Protein AF-A0A1C6T6T1-F1 (afdb_monomer_lite)

Organism: NCBI:txid145854

Foldseek 3Di:
DDDDDDDDDDDDPDPVVVLVVLVVCCVVCVVPPVDDSQPDFDDDPVCPVDTHRQCAQDQDPPRDGFGHGDPDPDDGD

pLDDT: mean 83.45, std 6.28, range [44.69, 92.62]

Secondary structure (DSSP, 8-state):
------------SSHHHHHHHHHHHHHHHTT-TT--GGG-EEEETTEEEEEEESB--PBPGGG-B--SBTT-SSS--

Radius of gyration: 13.55 Å; chai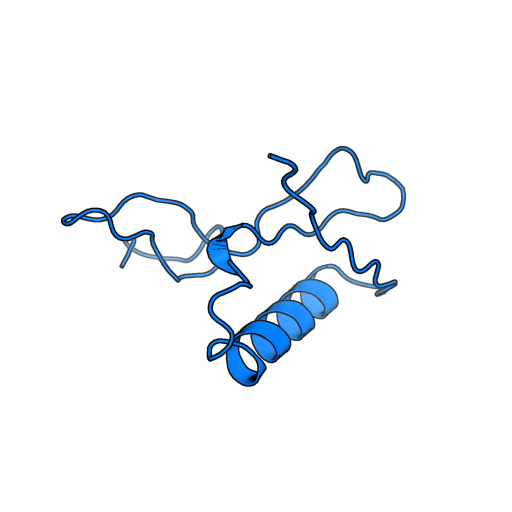ns: 1; bounding box: 34×28×34 Å

Sequence (77 aa):
MGRWVLHLPVALPRRVDAVVLVVALRDSLGHVPALDFGEATVSAEDDQSRRTRVWCDARLGGGQRCELPLAHDGGCR

Structure (mmCIF, N/CA/C/O backbone):
data_AF-A0A1C6T6T1-F1
#
_entry.id   AF-A0A1C6T6T1-F1
#
loop_
_atom_site.group_PDB
_atom_site.id
_atom_site.type_symbol
_atom_site.label_atom_id
_atom_site.label_alt_id
_atom_site.label_comp_id
_atom_site.label_asym_id
_atom_site.label_entity_id
_atom_site.label_seq_id
_atom_site.pdbx_PDB_ins_code
_atom_site.Cartn_x
_atom_site.Cartn_y
_atom_site.Cartn_z
_atom_site.occupancy
_atom_site.B_iso_or_equiv
_atom_site.auth_seq_id
_atom_site.auth_comp_id
_atom_site.auth_asym_id
_atom_site.auth_atom_id
_atom_site.pdbx_PDB_model_num
ATOM 1 N N . MET A 1 1 ? -18.728 -13.521 14.061 1.00 44.69 1 MET A N 1
ATOM 2 C CA . MET A 1 1 ? -19.008 -12.589 12.943 1.00 44.69 1 MET A CA 1
ATOM 3 C C . MET A 1 1 ? -17.806 -12.623 12.010 1.00 44.69 1 MET A C 1
ATOM 5 O O . MET A 1 1 ? -16.689 -12.561 12.506 1.00 44.69 1 MET A O 1
ATOM 9 N N . GLY A 1 2 ? -18.013 -12.860 10.713 1.00 74.44 2 GLY A N 1
ATOM 10 C CA . GLY A 1 2 ? -16.923 -13.113 9.764 1.00 74.44 2 GLY A CA 1
ATOM 11 C C . GLY A 1 2 ? -16.236 -11.828 9.307 1.00 74.44 2 GLY A C 1
ATOM 12 O O . GLY A 1 2 ? -16.911 -10.867 8.952 1.00 74.44 2 GLY A O 1
ATOM 13 N N . ARG A 1 3 ? -14.900 -11.822 9.306 1.00 81.06 3 ARG A N 1
ATOM 14 C CA . ARG A 1 3 ? -14.086 -10.820 8.605 1.00 81.06 3 ARG A CA 1
ATOM 15 C C . ARG A 1 3 ? -13.779 -11.350 7.207 1.00 81.06 3 ARG A C 1
ATOM 17 O O . ARG A 1 3 ? -13.330 -12.487 7.082 1.00 81.06 3 ARG A O 1
ATOM 24 N N . TRP A 1 4 ? -14.010 -10.540 6.185 1.00 78.69 4 TRP A N 1
ATOM 25 C CA . TRP A 1 4 ? -13.704 -10.876 4.795 1.00 78.69 4 TRP A CA 1
ATOM 26 C C . TRP A 1 4 ? -12.592 -9.953 4.310 1.00 78.69 4 TRP A C 1
ATOM 28 O O . TRP A 1 4 ? -12.584 -8.772 4.651 1.00 78.69 4 TRP A O 1
ATOM 38 N N . VAL A 1 5 ? -11.630 -10.498 3.568 1.00 78.88 5 VAL A N 1
ATOM 39 C CA . VAL A 1 5 ? -10.467 -9.757 3.066 1.00 78.88 5 VAL A CA 1
ATOM 40 C C . VAL A 1 5 ? -10.492 -9.797 1.547 1.00 78.88 5 VAL A C 1
ATOM 42 O O . VAL A 1 5 ? -10.687 -10.858 0.956 1.00 78.88 5 VAL A O 1
ATOM 45 N N . LEU A 1 6 ? -10.299 -8.636 0.927 1.00 78.50 6 LEU A N 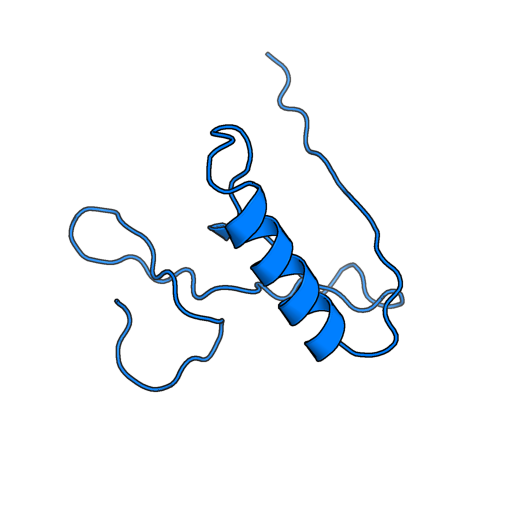1
ATOM 46 C CA . LEU A 1 6 ? -10.169 -8.509 -0.516 1.00 78.50 6 LEU A CA 1
ATOM 47 C C . LEU A 1 6 ? -8.701 -8.710 -0.911 1.00 78.50 6 LEU A C 1
ATOM 49 O O . LEU A 1 6 ? -7.829 -7.963 -0.472 1.00 78.50 6 LEU A O 1
ATOM 53 N N . HIS A 1 7 ? -8.440 -9.703 -1.759 1.00 78.75 7 HIS A N 1
ATOM 54 C CA . HIS A 1 7 ? -7.146 -9.904 -2.406 1.00 78.75 7 HIS A CA 1
ATOM 55 C C . HIS A 1 7 ? -7.302 -9.635 -3.900 1.00 78.75 7 HIS A C 1
ATOM 57 O O . HIS A 1 7 ? -8.029 -10.355 -4.580 1.00 78.75 7 HIS A O 1
ATOM 63 N N . LEU A 1 8 ? -6.625 -8.602 -4.402 1.00 79.06 8 LEU A N 1
ATOM 64 C CA . LEU A 1 8 ? -6.616 -8.257 -5.820 1.00 79.06 8 LEU A CA 1
ATOM 65 C C . LEU A 1 8 ? -5.222 -8.545 -6.400 1.00 79.06 8 LEU A C 1
ATOM 67 O O . LEU A 1 8 ? -4.320 -7.726 -6.220 1.00 79.06 8 LEU A O 1
ATOM 71 N N . PRO A 1 9 ? -5.003 -9.711 -7.037 1.00 79.75 9 PRO A N 1
ATOM 72 C CA . PRO A 1 9 ? -3.730 -10.010 -7.678 1.00 79.75 9 PRO A CA 1
ATOM 73 C C . PRO A 1 9 ? -3.548 -9.138 -8.924 1.00 79.75 9 PRO A C 1
ATOM 75 O O . PRO A 1 9 ? -4.468 -8.969 -9.724 1.00 79.75 9 PRO A O 1
ATOM 78 N N . VAL A 1 10 ? -2.342 -8.605 -9.093 1.00 82.94 10 VAL A N 1
ATOM 79 C CA . VAL A 1 10 ? -1.921 -7.846 -10.274 1.00 82.94 10 VAL A CA 1
ATOM 80 C C . VAL A 1 10 ? -0.575 -8.391 -10.741 1.00 82.94 10 VAL A C 1
ATOM 82 O O . VAL A 1 10 ? 0.316 -8.608 -9.922 1.00 82.94 10 VAL A O 1
ATOM 85 N N . ALA A 1 11 ? -0.425 -8.623 -12.045 1.00 85.06 11 ALA A N 1
ATOM 86 C CA . ALA A 1 11 ? 0.822 -9.093 -12.643 1.00 85.06 11 ALA A CA 1
ATOM 87 C C . ALA A 1 11 ? 1.545 -7.903 -13.281 1.00 85.06 11 ALA A C 1
ATOM 89 O O . ALA A 1 11 ? 1.120 -7.383 -14.313 1.00 85.06 11 ALA A O 1
ATOM 90 N N . LEU A 1 12 ? 2.615 -7.440 -12.635 1.00 87.56 12 LEU A N 1
ATOM 91 C CA . LEU A 1 12 ? 3.427 -6.318 -13.102 1.00 87.56 12 LEU A CA 1
ATOM 92 C C . LEU A 1 12 ? 4.897 -6.744 -13.171 1.00 87.56 12 LEU A C 1
ATOM 94 O O . LEU A 1 12 ? 5.384 -7.389 -12.243 1.00 87.56 12 LEU A O 1
ATOM 98 N N . PRO A 1 13 ? 5.631 -6.369 -14.234 1.00 84.94 13 PRO A N 1
ATOM 99 C CA . PRO A 1 13 ? 6.977 -6.885 -14.482 1.00 84.94 13 PRO A CA 1
ATOM 100 C C . PRO A 1 13 ? 8.028 -6.351 -13.498 1.00 84.94 13 PRO A C 1
ATOM 102 O O . PRO A 1 13 ? 9.132 -6.886 -13.427 1.00 84.94 13 PRO A O 1
ATOM 105 N N . ARG A 1 14 ? 7.729 -5.276 -12.755 1.00 85.44 14 ARG A N 1
ATOM 106 C CA . ARG A 1 14 ? 8.660 -4.660 -11.801 1.00 85.44 14 ARG A CA 1
ATOM 107 C C . ARG A 1 14 ? 7.947 -4.258 -10.516 1.00 85.44 14 ARG A C 1
ATOM 109 O O . ARG A 1 14 ? 6.856 -3.695 -10.543 1.00 85.44 14 ARG A O 1
ATOM 116 N N . ARG A 1 15 ? 8.633 -4.418 -9.380 1.00 84.38 15 ARG A N 1
ATOM 117 C CA . ARG A 1 15 ? 8.136 -3.996 -8.055 1.00 84.38 15 ARG A CA 1
ATOM 118 C C . ARG A 1 15 ? 7.775 -2.508 -7.997 1.00 84.38 15 ARG A C 1
ATOM 120 O O . ARG A 1 15 ? 6.811 -2.147 -7.333 1.00 84.38 15 ARG A O 1
ATOM 127 N N . VAL A 1 16 ? 8.533 -1.651 -8.683 1.00 86.06 16 VAL A N 1
ATOM 128 C CA . VAL A 1 16 ? 8.253 -0.207 -8.717 1.00 86.06 16 VAL A CA 1
ATOM 129 C C . VAL A 1 16 ? 6.894 0.098 -9.353 1.00 86.06 16 VAL A C 1
ATOM 131 O O . VAL A 1 16 ? 6.178 0.952 -8.846 1.00 86.06 16 VAL A O 1
ATOM 134 N N . ASP A 1 17 ? 6.491 -0.655 -10.382 1.00 88.75 17 ASP A N 1
ATOM 135 C CA . ASP A 1 17 ? 5.189 -0.482 -11.036 1.00 88.75 17 ASP A CA 1
ATOM 136 C C . ASP A 1 17 ? 4.047 -0.868 -10.091 1.00 88.75 17 ASP A C 1
ATOM 138 O O . ASP A 1 17 ? 3.031 -0.179 -10.025 1.00 88.75 17 ASP A O 1
ATOM 142 N N . ALA A 1 18 ? 4.242 -1.926 -9.296 1.00 88.25 18 ALA A N 1
ATOM 143 C CA . ALA A 1 18 ? 3.283 -2.326 -8.269 1.00 88.25 18 ALA A CA 1
ATOM 144 C C . ALA A 1 18 ? 3.128 -1.261 -7.175 1.00 88.25 18 ALA A C 1
ATOM 146 O O . ALA A 1 18 ? 2.009 -0.979 -6.752 1.00 88.25 18 ALA A O 1
ATOM 147 N N . VAL A 1 19 ? 4.226 -0.626 -6.751 1.00 86.69 19 VAL A N 1
ATOM 148 C CA . VAL A 1 19 ? 4.175 0.486 -5.787 1.00 86.69 19 VAL A CA 1
ATOM 149 C C . VAL A 1 19 ? 3.439 1.690 -6.377 1.00 86.69 19 VAL A C 1
ATOM 151 O O . VAL A 1 19 ? 2.557 2.230 -5.716 1.00 86.69 19 VAL A O 1
ATOM 154 N N . VAL A 1 20 ? 3.746 2.081 -7.619 1.00 90.25 20 VAL A N 1
ATOM 155 C CA . VAL A 1 20 ? 3.068 3.198 -8.304 1.00 90.25 20 VAL A CA 1
ATOM 156 C C . VAL A 1 20 ? 1.563 2.949 -8.410 1.00 90.25 20 VAL A C 1
ATOM 158 O O . VAL A 1 20 ? 0.775 3.836 -8.086 1.00 90.25 20 VAL A O 1
ATOM 161 N N . LEU A 1 21 ? 1.152 1.738 -8.800 1.00 90.81 21 LEU A N 1
ATOM 162 C CA . LEU A 1 21 ? -0.264 1.380 -8.875 1.00 90.81 21 LEU A CA 1
ATOM 163 C C . LEU A 1 21 ? -0.944 1.462 -7.502 1.00 90.81 21 LEU A C 1
ATOM 165 O O . LEU A 1 21 ? -2.030 2.021 -7.386 1.00 90.81 21 LEU A O 1
ATOM 169 N N . VAL A 1 22 ? -0.311 0.929 -6.457 1.00 89.56 22 VAL A N 1
ATOM 170 C CA . VAL A 1 22 ? -0.869 0.939 -5.099 1.00 89.56 22 VAL A CA 1
ATOM 171 C C . VAL A 1 22 ? -1.005 2.365 -4.546 1.00 89.56 22 VAL A C 1
ATOM 173 O O . VAL A 1 22 ? -2.002 2.662 -3.888 1.00 89.56 22 VAL A O 1
ATOM 176 N N . VAL A 1 23 ? -0.071 3.269 -4.861 1.00 89.19 23 VAL A N 1
ATOM 177 C CA . VAL A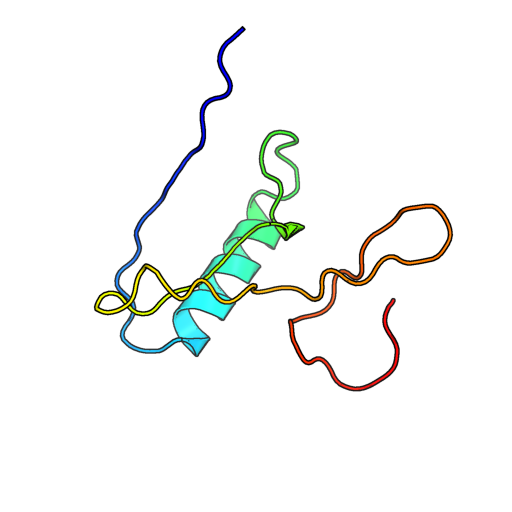 1 23 ? -0.198 4.701 -4.534 1.00 89.19 23 VAL A CA 1
ATOM 178 C C . VAL A 1 23 ? -1.374 5.331 -5.283 1.00 89.19 23 VAL A C 1
ATOM 180 O O . VAL A 1 23 ? -2.225 5.948 -4.651 1.00 89.19 23 VAL A O 1
ATOM 183 N N . ALA A 1 24 ? -1.500 5.098 -6.593 1.00 92.38 24 ALA A N 1
ATOM 184 C CA . ALA A 1 24 ? -2.620 5.625 -7.377 1.00 92.38 24 ALA A CA 1
ATOM 185 C C . ALA A 1 24 ? -3.987 5.116 -6.876 1.00 92.38 24 ALA A C 1
ATOM 187 O O . ALA A 1 24 ? -4.969 5.863 -6.861 1.00 92.38 24 ALA A O 1
ATOM 188 N N . LEU A 1 25 ? -4.056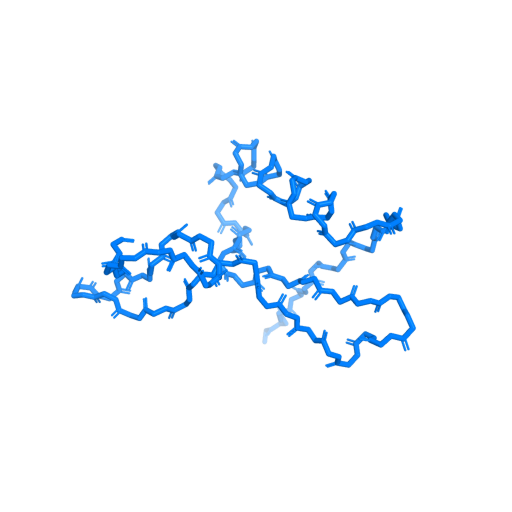 3.856 -6.430 1.00 91.12 25 LEU A N 1
ATOM 189 C CA . LEU A 1 25 ? -5.246 3.291 -5.793 1.00 91.12 25 LEU A CA 1
ATOM 190 C C . LEU A 1 25 ? -5.548 3.970 -4.454 1.00 91.12 25 LEU A C 1
ATOM 192 O O . LEU A 1 25 ? -6.709 4.297 -4.216 1.00 91.12 25 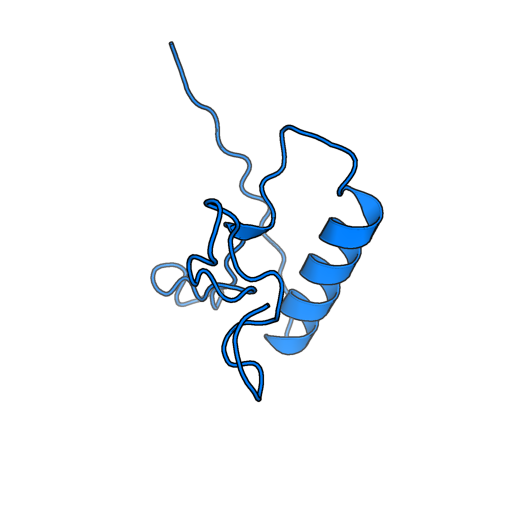LEU A O 1
ATOM 196 N N . ARG A 1 26 ? -4.535 4.216 -3.610 1.00 89.19 26 ARG A N 1
ATOM 197 C CA . ARG A 1 26 ? -4.704 4.959 -2.350 1.00 89.19 26 ARG A CA 1
ATOM 198 C C . ARG A 1 26 ? -5.243 6.363 -2.609 1.00 89.19 26 ARG A C 1
ATOM 200 O O . ARG A 1 26 ? -6.207 6.758 -1.962 1.00 89.19 26 ARG A O 1
ATOM 207 N N . ASP A 1 27 ? -4.677 7.081 -3.572 1.00 90.00 27 ASP A N 1
ATOM 208 C CA . ASP A 1 27 ? -5.098 8.448 -3.897 1.00 90.00 27 ASP A CA 1
ATOM 209 C C . ASP A 1 27 ? -6.531 8.485 -4.452 1.00 90.00 27 ASP A C 1
ATOM 211 O O . ASP A 1 27 ? -7.315 9.372 -4.117 1.00 90.00 27 ASP A O 1
ATOM 215 N N . SER A 1 28 ? -6.910 7.486 -5.255 1.00 92.62 28 SER A N 1
ATOM 216 C CA . SER A 1 28 ? -8.247 7.407 -5.860 1.00 92.62 28 SER A CA 1
ATOM 217 C C . SER A 1 28 ? -9.322 6.926 -4.880 1.00 92.62 28 SER A C 1
ATOM 219 O O . SER A 1 28 ? -10.462 7.388 -4.927 1.00 92.62 28 SER A O 1
ATOM 221 N N . LEU A 1 29 ? -8.984 5.979 -4.001 1.00 92.62 29 LEU A N 1
ATOM 222 C CA . LEU A 1 29 ? -9.936 5.253 -3.153 1.00 92.62 29 LEU A CA 1
ATOM 223 C C . LEU A 1 29 ? -9.772 5.541 -1.657 1.00 92.62 29 LEU A C 1
ATOM 225 O O . LEU A 1 29 ? -10.461 4.923 -0.850 1.00 92.62 29 LEU A O 1
ATOM 229 N N . GLY A 1 30 ? -8.920 6.488 -1.260 1.00 87.44 30 GLY A N 1
ATOM 230 C CA . GLY A 1 30 ? -8.709 6.853 0.147 1.00 87.44 30 GLY A CA 1
ATOM 231 C C . GLY A 1 30 ? -9.969 7.356 0.864 1.00 87.44 30 GLY A C 1
ATOM 232 O O . GLY A 1 30 ? -10.016 7.388 2.088 1.00 87.44 30 GLY A O 1
ATOM 233 N N . HIS A 1 31 ? -11.017 7.699 0.112 1.00 88.31 31 HIS A N 1
ATOM 234 C CA . HIS A 1 31 ? -12.335 8.054 0.637 1.00 88.31 31 HIS A CA 1
ATOM 235 C C . HIS A 1 31 ? -13.185 6.839 1.059 1.00 88.31 31 HIS A C 1
ATOM 237 O O . HIS A 1 31 ? -14.248 7.030 1.647 1.00 88.31 31 HIS A O 1
ATOM 243 N N . VAL A 1 32 ? -12.765 5.605 0.751 1.00 90.06 32 VAL A N 1
ATOM 244 C CA . VAL A 1 32 ? -13.488 4.369 1.083 1.00 90.06 32 VAL A CA 1
ATOM 245 C C . VAL A 1 32 ? -13.016 3.850 2.450 1.00 90.06 32 VAL A C 1
ATOM 247 O O . VAL A 1 32 ? -11.932 3.274 2.533 1.00 90.06 32 VAL A O 1
ATOM 250 N N . PRO A 1 33 ? -13.822 3.947 3.528 1.00 82.56 33 PRO A N 1
ATOM 251 C CA . PRO A 1 33 ? -13.359 3.639 4.890 1.00 82.56 33 PRO A CA 1
ATOM 252 C C . PRO A 1 33 ? -13.019 2.163 5.133 1.00 82.56 33 PRO A C 1
ATOM 254 O O . PRO A 1 33 ? -12.371 1.826 6.117 1.00 82.56 33 PRO A O 1
ATOM 257 N N . ALA A 1 34 ? -13.492 1.269 4.261 1.00 84.50 34 ALA A N 1
ATOM 258 C CA . ALA A 1 34 ? -13.228 -0.164 4.351 1.00 84.50 34 ALA A CA 1
ATOM 259 C C . ALA A 1 34 ? -11.827 -0.560 3.844 1.00 84.50 34 ALA A C 1
ATOM 261 O O . ALA A 1 34 ? -11.415 -1.701 4.057 1.00 84.50 34 ALA A O 1
ATOM 262 N N . LEU A 1 35 ? -11.117 0.340 3.152 1.00 84.12 35 LEU A N 1
ATOM 263 C CA . LEU A 1 35 ? -9.791 0.077 2.597 1.00 84.12 35 LEU A CA 1
ATOM 264 C C . LEU A 1 35 ? -8.709 0.652 3.513 1.00 84.12 35 LEU A C 1
ATOM 266 O O . LEU A 1 35 ? -8.497 1.861 3.559 1.00 84.12 35 LEU A O 1
ATOM 270 N N . ASP A 1 36 ? -7.987 -0.229 4.203 1.00 84.06 36 ASP A N 1
ATOM 271 C CA . ASP A 1 36 ? -6.765 0.140 4.916 1.00 84.06 36 ASP A CA 1
ATOM 272 C C . ASP A 1 36 ? -5.562 -0.028 3.987 1.00 84.06 36 ASP A C 1
ATOM 274 O O . ASP A 1 36 ? -4.992 -1.113 3.844 1.00 84.06 36 ASP A O 1
ATOM 278 N N . PHE A 1 37 ? -5.190 1.065 3.324 1.00 83.94 37 PHE A N 1
ATOM 279 C CA . PHE A 1 37 ? -3.999 1.075 2.486 1.00 83.94 37 PHE A CA 1
ATOM 280 C C . PHE A 1 37 ? -2.716 0.930 3.314 1.00 83.94 37 PHE A C 1
ATOM 282 O O . PHE A 1 37 ? -1.769 0.347 2.808 1.00 83.94 37 PHE A O 1
ATOM 289 N N . GLY A 1 38 ? -2.667 1.325 4.592 1.00 77.88 38 GLY A N 1
ATOM 290 C CA . GLY A 1 38 ? -1.471 1.143 5.431 1.00 77.88 38 GLY A CA 1
ATOM 291 C C . GLY A 1 38 ? -1.024 -0.322 5.546 1.00 77.88 38 GLY A C 1
ATOM 292 O O . GLY A 1 38 ? 0.164 -0.612 5.691 1.00 77.88 38 GLY A O 1
ATOM 293 N N . GLU A 1 39 ? -1.959 -1.256 5.382 1.00 81.94 39 GLU A N 1
ATOM 294 C CA . GLU A 1 39 ? -1.706 -2.697 5.406 1.00 81.94 39 GLU A CA 1
ATOM 295 C C . GLU A 1 39 ? -1.389 -3.304 4.023 1.00 81.94 39 GLU A C 1
ATOM 297 O O . GLU A 1 39 ? -1.196 -4.521 3.910 1.00 81.94 39 GLU A O 1
ATOM 302 N N . ALA A 1 40 ? -1.304 -2.506 2.949 1.00 83.12 40 ALA A N 1
ATOM 303 C CA . ALA A 1 40 ? -1.026 -3.064 1.629 1.00 83.12 40 ALA A CA 1
ATOM 304 C C . ALA A 1 40 ? 0.404 -3.606 1.523 1.00 83.12 40 ALA A C 1
ATOM 306 O O . ALA A 1 40 ? 1.397 -3.013 1.967 1.00 83.12 40 ALA A O 1
ATOM 307 N N . THR A 1 41 ? 0.498 -4.757 0.868 1.00 83.56 41 THR A N 1
ATOM 308 C CA . THR A 1 41 ? 1.743 -5.489 0.668 1.00 83.56 41 THR A CA 1
ATOM 309 C C . THR A 1 41 ? 1.906 -5.865 -0.797 1.00 83.56 41 THR A C 1
ATOM 311 O O . THR A 1 41 ? 0.934 -6.129 -1.499 1.00 83.56 41 THR A O 1
ATOM 314 N N . VAL A 1 42 ? 3.154 -5.899 -1.252 1.00 81.31 42 VAL A N 1
ATOM 315 C CA . VAL A 1 42 ? 3.574 -6.359 -2.575 1.00 81.31 42 VAL A CA 1
ATOM 316 C C . VAL A 1 42 ? 4.487 -7.561 -2.377 1.00 81.31 42 VAL A C 1
ATOM 318 O O . VAL A 1 42 ? 5.362 -7.548 -1.511 1.00 81.31 42 VAL A O 1
ATOM 321 N N . SER A 1 43 ? 4.289 -8.591 -3.189 1.00 80.31 43 SER A N 1
ATOM 322 C CA . SER A 1 43 ? 5.124 -9.797 -3.207 1.00 80.31 43 SER A CA 1
ATOM 323 C C . SER A 1 43 ? 5.503 -10.104 -4.650 1.00 80.31 43 SER A C 1
ATOM 325 O O . SER A 1 43 ? 4.801 -9.670 -5.566 1.00 80.31 43 SER A O 1
ATOM 327 N N . ALA A 1 44 ? 6.592 -10.839 -4.854 1.00 78.69 44 ALA A N 1
ATOM 328 C CA . ALA A 1 44 ? 6.848 -11.442 -6.156 1.00 78.69 44 ALA A CA 1
ATOM 329 C C . ALA A 1 44 ? 5.830 -12.575 -6.395 1.00 78.69 44 ALA A C 1
ATOM 331 O O . ALA A 1 44 ? 5.356 -13.193 -5.438 1.00 78.69 44 ALA A O 1
ATOM 332 N N . GLU A 1 45 ? 5.450 -12.818 -7.649 1.00 74.19 45 GLU A N 1
ATOM 333 C CA . GLU A 1 45 ? 4.434 -13.826 -7.998 1.00 74.19 45 GLU A CA 1
ATOM 334 C C . GLU A 1 45 ? 4.862 -15.243 -7.588 1.00 74.19 45 GLU A C 1
ATOM 336 O O . GLU A 1 45 ? 4.044 -16.030 -7.107 1.00 74.19 45 GLU A O 1
ATOM 341 N N . ASP A 1 46 ? 6.154 -15.526 -7.730 1.00 76.12 46 ASP A N 1
ATOM 342 C CA . ASP A 1 46 ? 6.838 -16.767 -7.378 1.00 76.12 46 ASP A CA 1
ATOM 343 C C . ASP A 1 46 ? 7.164 -16.882 -5.877 1.00 76.12 46 ASP A C 1
ATOM 345 O O . ASP A 1 46 ? 7.499 -17.967 -5.403 1.00 76.12 46 ASP A O 1
ATOM 349 N N . ASP A 1 47 ? 7.007 -15.799 -5.107 1.00 77.81 47 ASP A N 1
ATOM 350 C CA . ASP A 1 47 ? 7.237 -15.770 -3.660 1.00 77.81 47 ASP A CA 1
ATOM 351 C C . ASP A 1 47 ? 6.175 -14.945 -2.914 1.00 77.81 47 ASP A C 1
ATOM 353 O O . ASP A 1 47 ? 6.445 -13.955 -2.227 1.00 77.81 47 ASP A O 1
ATOM 357 N N . GLN A 1 48 ? 4.920 -15.390 -3.012 1.00 74.81 48 GLN A N 1
ATOM 358 C CA . GLN A 1 48 ? 3.777 -14.765 -2.327 1.00 74.81 48 GLN A CA 1
ATOM 359 C C . GLN A 1 48 ? 3.839 -14.884 -0.795 1.00 74.81 48 GLN A C 1
ATOM 361 O O . GLN A 1 48 ? 3.059 -14.242 -0.079 1.00 74.81 48 GLN A O 1
ATOM 366 N N . SER A 1 49 ? 4.754 -15.713 -0.282 1.00 76.06 49 SER A N 1
ATOM 367 C CA . SER A 1 49 ? 5.037 -15.826 1.148 1.00 76.06 49 SER A CA 1
ATOM 368 C C . SER A 1 49 ? 5.794 -14.598 1.669 1.00 76.06 49 SER A C 1
ATOM 370 O O . SER A 1 49 ? 5.589 -14.179 2.812 1.00 76.06 49 SER A O 1
ATOM 372 N N . ARG A 1 50 ? 6.599 -13.953 0.813 1.00 77.75 50 ARG A N 1
ATOM 373 C CA . ARG A 1 50 ? 7.362 -12.745 1.135 1.00 77.75 50 ARG A CA 1
ATOM 374 C C . ARG A 1 50 ? 6.612 -11.472 0.768 1.00 77.75 50 ARG A C 1
ATOM 376 O O . ARG A 1 50 ? 6.894 -10.787 -0.215 1.00 77.75 50 ARG A O 1
ATOM 383 N N . ARG A 1 51 ? 5.690 -11.109 1.654 1.00 80.31 51 ARG A N 1
ATOM 384 C CA . ARG A 1 51 ? 4.931 -9.857 1.592 1.00 80.31 51 ARG A CA 1
ATOM 385 C C . ARG A 1 51 ? 5.767 -8.686 2.091 1.00 80.31 51 ARG A C 1
ATOM 387 O O . ARG A 1 51 ? 6.063 -8.579 3.277 1.00 80.31 51 ARG A O 1
ATOM 394 N N . THR A 1 52 ? 6.109 -7.776 1.188 1.00 81.62 52 THR A N 1
ATOM 395 C CA . THR A 1 52 ? 6.775 -6.513 1.518 1.00 81.62 52 THR A CA 1
ATOM 396 C C . THR A 1 52 ? 5.730 -5.417 1.660 1.00 81.62 52 THR A C 1
ATOM 398 O O . THR A 1 52 ? 4.954 -5.193 0.736 1.00 81.62 52 THR A O 1
ATOM 401 N N . ARG A 1 53 ? 5.694 -4.706 2.789 1.00 84.12 53 ARG A N 1
ATOM 402 C CA . ARG A 1 53 ? 4.798 -3.549 2.948 1.00 84.12 53 ARG A CA 1
ATOM 403 C C . ARG A 1 53 ? 5.177 -2.413 2.000 1.00 84.12 53 ARG A C 1
ATOM 405 O O . ARG A 1 53 ? 6.346 -2.244 1.654 1.00 84.12 53 ARG A O 1
ATOM 412 N N . VAL A 1 54 ? 4.177 -1.653 1.563 1.00 85.25 54 VAL A N 1
ATOM 413 C CA . VAL A 1 54 ? 4.393 -0.491 0.685 1.00 85.25 54 VAL A CA 1
ATOM 414 C C . VAL A 1 54 ? 4.707 0.764 1.496 1.00 85.25 54 VAL A C 1
ATOM 416 O O . VAL A 1 54 ? 5.582 1.534 1.103 1.00 85.25 54 VAL A O 1
ATOM 419 N N . TRP A 1 55 ? 4.059 0.933 2.648 1.00 86.75 55 TRP A N 1
ATOM 420 C CA . TRP A 1 55 ? 4.251 2.067 3.550 1.00 86.75 55 TRP A CA 1
ATOM 421 C C . TRP A 1 55 ? 5.015 1.680 4.817 1.00 86.75 55 TRP A C 1
ATOM 423 O O . TRP A 1 55 ? 5.068 0.515 5.222 1.00 86.75 55 TRP A O 1
ATOM 433 N N . CYS A 1 56 ? 5.641 2.682 5.424 1.00 84.44 56 CYS A N 1
ATOM 434 C CA . CYS A 1 56 ? 6.237 2.600 6.743 1.00 84.44 56 CYS A CA 1
ATOM 435 C C . CYS A 1 56 ? 5.123 2.420 7.779 1.00 84.44 56 CYS A C 1
ATOM 437 O O . CYS A 1 56 ? 4.184 3.194 7.809 1.00 84.44 56 CYS A O 1
ATOM 439 N N . ASP A 1 57 ? 5.222 1.412 8.644 1.00 83.56 57 ASP A N 1
ATOM 440 C CA . ASP A 1 57 ? 4.190 1.127 9.655 1.00 83.56 57 ASP A CA 1
ATOM 441 C C . ASP A 1 57 ? 4.584 1.611 11.063 1.00 83.56 57 ASP A C 1
ATOM 443 O O . ASP A 1 57 ? 4.080 1.135 12.084 1.00 83.56 57 ASP A O 1
ATOM 447 N N . ALA A 1 58 ? 5.553 2.525 11.141 1.00 86.00 58 ALA A N 1
ATOM 448 C CA . ALA A 1 58 ? 6.027 3.047 12.413 1.00 86.00 58 ALA A CA 1
ATOM 449 C C . ALA A 1 58 ? 4.903 3.803 13.133 1.00 86.00 58 ALA A C 1
ATOM 451 O O . ALA A 1 58 ? 4.223 4.640 12.539 1.00 86.00 58 ALA A O 1
ATOM 452 N N . ARG A 1 59 ? 4.718 3.521 14.427 1.00 85.31 59 ARG A N 1
ATOM 453 C CA . ARG A 1 59 ? 3.753 4.240 15.267 1.00 85.31 59 ARG A CA 1
ATOM 454 C C . ARG A 1 59 ? 4.287 5.630 15.600 1.00 85.31 59 ARG A C 1
ATOM 456 O O . ARG A 1 59 ? 5.370 5.755 16.168 1.00 85.31 59 ARG A O 1
ATOM 463 N N . LEU A 1 60 ? 3.501 6.646 15.279 1.00 84.94 60 LEU A N 1
ATOM 464 C CA . LEU A 1 60 ? 3.724 8.036 15.646 1.00 84.94 60 LEU A CA 1
ATOM 465 C C . LEU A 1 60 ? 3.034 8.350 16.982 1.00 84.94 60 LEU A C 1
ATOM 467 O O . LEU A 1 60 ? 2.176 7.601 17.468 1.00 84.94 60 LEU A O 1
ATOM 471 N N . GLY A 1 61 ? 3.401 9.482 17.586 1.00 83.50 61 GLY A N 1
ATOM 472 C CA . GLY A 1 61 ? 2.677 10.017 18.740 1.00 83.50 61 GLY A CA 1
ATOM 473 C C . GLY A 1 61 ? 1.193 10.217 18.411 1.00 83.50 61 GLY A C 1
ATOM 474 O O . GLY A 1 61 ? 0.849 10.599 17.299 1.00 83.50 61 GLY A O 1
ATOM 475 N N . GLY A 1 62 ? 0.304 9.922 19.362 1.00 79.62 62 GLY A N 1
ATOM 476 C CA . GLY A 1 62 ? -1.147 10.027 19.147 1.00 79.62 62 GLY A CA 1
ATOM 477 C C . GLY A 1 62 ? -1.796 8.814 18.468 1.00 79.62 62 GLY A C 1
ATOM 478 O O . GLY A 1 62 ? -2.986 8.852 18.177 1.00 79.62 62 GLY A O 1
ATOM 479 N N . GLY A 1 63 ? -1.051 7.723 18.248 1.00 78.12 63 GLY A N 1
ATOM 480 C CA . GLY A 1 63 ? -1.599 6.460 17.732 1.00 78.12 63 GLY A CA 1
ATOM 481 C C . GLY A 1 63 ? -1.729 6.396 16.209 1.00 78.12 63 GLY A C 1
ATOM 482 O O . GLY A 1 63 ? -2.202 5.389 15.684 1.00 78.12 63 GLY A O 1
ATOM 483 N N . GLN A 1 64 ? -1.278 7.434 15.504 1.00 82.62 64 GLN A N 1
ATOM 484 C CA . GLN A 1 64 ? -1.169 7.433 14.049 1.00 82.62 64 GLN A CA 1
ATOM 485 C C . GLN A 1 64 ? -0.007 6.539 13.594 1.00 82.62 64 GLN A C 1
ATOM 487 O O . GLN A 1 64 ? 0.902 6.223 14.366 1.00 82.62 64 GLN A O 1
ATOM 492 N N . ARG A 1 65 ? -0.036 6.113 12.333 1.00 86.81 65 ARG A N 1
ATOM 493 C CA . ARG A 1 65 ? 1.060 5.389 11.679 1.00 86.81 65 ARG A CA 1
ATOM 494 C C . ARG A 1 65 ? 1.701 6.306 10.643 1.00 86.81 65 ARG A C 1
ATOM 496 O O . ARG A 1 65 ? 1.017 7.161 10.093 1.00 86.81 65 ARG A O 1
ATOM 503 N N . CYS A 1 66 ? 2.998 6.129 10.412 1.00 87.06 66 CYS A N 1
ATOM 504 C CA . CYS A 1 66 ? 3.719 6.827 9.354 1.00 87.06 66 CYS A CA 1
ATOM 505 C C . CYS A 1 66 ? 3.031 6.583 8.009 1.00 87.06 66 CYS A C 1
ATOM 507 O O . CYS A 1 66 ? 2.635 5.464 7.698 1.00 87.06 66 CYS A O 1
ATOM 509 N N . GLU A 1 67 ? 2.891 7.622 7.198 1.00 82.94 67 GLU A N 1
ATOM 510 C CA . GLU A 1 67 ? 2.238 7.486 5.891 1.00 82.94 67 GLU A CA 1
ATOM 511 C C . GLU A 1 67 ? 3.230 7.441 4.726 1.00 82.94 67 GLU A C 1
ATOM 513 O O . GLU A 1 67 ? 2.827 7.344 3.563 1.00 82.94 67 GLU A O 1
ATOM 518 N N . LEU A 1 68 ? 4.527 7.523 5.030 1.00 85.56 68 LEU A N 1
ATOM 519 C CA . LEU A 1 68 ? 5.606 7.539 4.049 1.00 85.56 68 LEU A CA 1
ATOM 520 C C . LEU A 1 68 ? 5.901 6.136 3.486 1.00 85.56 68 LEU A C 1
ATOM 522 O O . LEU A 1 68 ? 5.593 5.136 4.136 1.00 85.56 68 LEU A O 1
ATOM 526 N N . PRO A 1 69 ? 6.523 6.027 2.294 1.00 84.31 69 PRO A N 1
ATOM 527 C CA . PRO A 1 69 ? 6.938 4.743 1.730 1.00 84.31 69 PRO A CA 1
ATOM 528 C C . PRO A 1 69 ? 7.833 3.930 2.672 1.00 84.31 69 PRO A C 1
ATOM 530 O O . PRO A 1 69 ? 8.607 4.484 3.454 1.00 84.31 69 PRO A O 1
ATOM 533 N N . LEU A 1 70 ? 7.767 2.600 2.579 1.00 83.88 70 LEU A N 1
ATOM 534 C CA . LEU A 1 70 ? 8.681 1.726 3.309 1.00 83.88 70 LEU A CA 1
ATOM 535 C C . LEU A 1 70 ? 10.132 2.057 2.910 1.00 83.88 70 LEU A C 1
ATOM 537 O O . LEU A 1 70 ? 10.445 2.095 1.721 1.00 83.88 70 LEU A O 1
ATOM 541 N N . ALA A 1 71 ? 10.999 2.260 3.908 1.00 83.69 71 ALA A N 1
ATOM 542 C CA . ALA A 1 71 ? 12.383 2.722 3.745 1.00 83.69 71 ALA A CA 1
ATOM 543 C C . ALA A 1 71 ? 12.531 4.152 3.181 1.00 83.69 71 ALA A C 1
ATOM 545 O O . ALA A 1 71 ? 13.482 4.434 2.458 1.00 83.69 71 ALA A O 1
ATOM 546 N N . HIS A 1 72 ? 11.601 5.056 3.510 1.00 82.44 72 HIS A N 1
ATOM 547 C CA . HIS A 1 72 ? 11.770 6.485 3.247 1.00 82.44 72 HIS A CA 1
ATOM 548 C C . HIS A 1 72 ? 12.996 7.065 3.972 1.00 82.44 72 HIS A C 1
ATOM 550 O O . HIS A 1 72 ? 13.341 6.645 5.079 1.00 82.44 72 HIS A O 1
ATOM 556 N N . ASP A 1 73 ? 13.597 8.092 3.378 1.00 84.88 73 ASP A N 1
ATOM 557 C CA . ASP A 1 73 ? 14.641 8.875 4.033 1.00 84.88 73 ASP A CA 1
ATOM 558 C C . ASP A 1 73 ? 14.047 9.785 5.125 1.00 84.88 73 ASP A C 1
ATOM 560 O O . ASP A 1 73 ? 12.896 10.230 5.045 1.00 84.88 73 ASP A O 1
ATOM 564 N N . GLY A 1 74 ? 14.841 10.084 6.157 1.00 86.00 74 GLY A N 1
ATOM 565 C CA . GLY A 1 74 ? 14.450 10.966 7.261 1.00 86.00 74 GLY A CA 1
ATOM 566 C C . GLY A 1 74 ? 13.560 10.316 8.333 1.00 86.00 74 GLY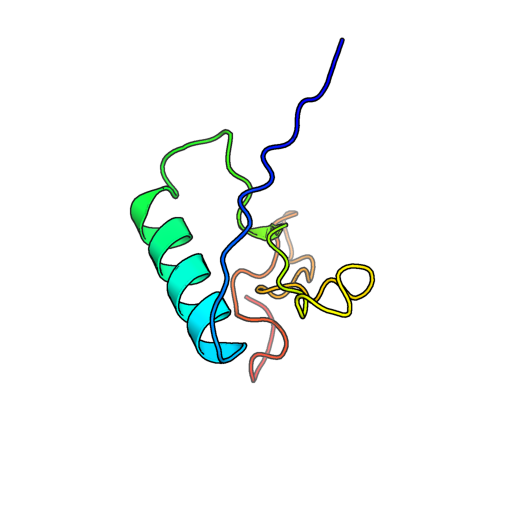 A C 1
ATOM 567 O O . GLY A 1 74 ? 13.337 9.109 8.356 1.00 86.00 74 GLY A O 1
ATOM 568 N N . GLY A 1 75 ? 13.086 11.133 9.279 1.00 88.00 75 GLY A N 1
ATOM 569 C CA . GLY A 1 75 ? 12.228 10.678 10.380 1.00 88.00 75 GLY A CA 1
ATOM 570 C C . GLY A 1 75 ? 10.800 10.346 9.931 1.00 88.00 75 GLY A C 1
ATOM 571 O O . GLY A 1 75 ? 10.298 10.913 8.963 1.00 88.00 75 GLY A O 1
ATOM 572 N N . CYS A 1 76 ? 10.143 9.428 10.645 1.00 89.50 76 CYS A N 1
ATOM 573 C CA . CYS A 1 76 ? 8.733 9.093 10.416 1.00 89.50 76 CYS A CA 1
ATOM 574 C C . CYS A 1 76 ? 7.827 10.299 10.716 1.00 89.50 76 CYS A C 1
ATOM 576 O O . CYS A 1 76 ? 8.073 11.019 11.687 1.00 89.50 76 CYS A O 1
ATOM 578 N N . ARG A 1 77 ? 6.784 10.495 9.901 1.00 84.06 77 ARG A N 1
ATOM 579 C CA . ARG A 1 77 ? 5.795 11.573 10.036 1.00 84.06 77 ARG A CA 1
ATOM 580 C C . ARG A 1 77 ? 4.445 11.183 9.450 1.00 84.06 77 ARG A C 1
ATOM 582 O O . ARG A 1 77 ? 4.413 10.222 8.643 1.00 84.06 77 ARG A O 1
#